Protein AF-A0A4U0WWE1-F1 (afdb_monomer_lite)

Sequence (75 aa):
MDVDEAKGEIYEEEHVHGVYEQIASHFSSTRYKPWPIIERFLRELPDGAIGLDVGCGNGKYLAVNPDIFIIASDR

Secondary structure (DSSP, 8-state):
--HHHHHHHHHHIIIIIHHHHHHHHHHHHHS-SPPHHHHHHHHTSPTT-EEEEET-TT-TTTTS-TTSEEEEE--

Organism: NCBI:txid329884

Structure (mmCIF, N/CA/C/O backbone):
data_AF-A0A4U0WWE1-F1
#
_entry.id   AF-A0A4U0WWE1-F1
#
loop_
_atom_site.group_PDB
_atom_site.id
_atom_site.type_symbol
_atom_site.label_atom_id
_atom_site.label_alt_id
_atom_site.label_comp_id
_atom_site.label_asym_id
_atom_site.label_entity_id
_atom_site.label_seq_id
_atom_site.pdbx_PDB_ins_code
_atom_site.Cartn_x
_atom_site.Cartn_y
_atom_site.Cartn_z
_atom_site.occupancy
_atom_site.B_iso_or_equiv
_atom_site.auth_seq_id
_atom_site.auth_comp_id
_atom_site.auth_asym_id
_atom_site.auth_atom_id
_atom_site.pdbx_PDB_model_num
ATOM 1 N N . MET A 1 1 ? 4.074 -14.167 -27.637 1.00 60.69 1 MET A N 1
ATOM 2 C CA . MET A 1 1 ? 4.164 -12.762 -27.209 1.00 60.69 1 MET A CA 1
ATOM 3 C C . MET A 1 1 ? 4.577 -11.946 -28.402 1.00 60.69 1 MET A C 1
ATOM 5 O O . MET A 1 1 ? 5.403 -12.422 -29.181 1.00 60.69 1 MET A O 1
ATOM 9 N N . ASP A 1 2 ? 3.935 -10.799 -28.576 1.00 82.94 2 ASP A N 1
ATOM 10 C CA . ASP A 1 2 ? 4.298 -9.847 -29.617 1.00 82.94 2 ASP A CA 1
ATOM 11 C C . ASP A 1 2 ? 5.713 -9.310 -29.331 1.00 82.94 2 ASP A C 1
ATOM 13 O O . ASP A 1 2 ? 6.111 -9.155 -28.175 1.00 82.94 2 ASP A O 1
ATOM 17 N N . VAL A 1 3 ? 6.515 -9.079 -30.370 1.00 81.31 3 VAL A N 1
ATOM 18 C CA . VAL A 1 3 ? 7.912 -8.642 -30.207 1.00 81.31 3 VAL A CA 1
ATOM 19 C C . VAL A 1 3 ? 7.969 -7.245 -29.591 1.00 81.31 3 VAL A C 1
ATOM 21 O O . VAL A 1 3 ? 8.907 -6.937 -28.855 1.00 81.31 3 VAL A O 1
ATOM 24 N N . ASP A 1 4 ? 6.972 -6.407 -29.862 1.00 85.38 4 ASP A N 1
ATOM 25 C CA . ASP A 1 4 ? 6.917 -5.061 -29.298 1.00 85.38 4 ASP A CA 1
ATOM 26 C C . ASP A 1 4 ? 6.411 -5.049 -27.846 1.00 85.38 4 ASP A C 1
ATOM 28 O O . ASP A 1 4 ? 6.852 -4.214 -27.060 1.00 85.38 4 ASP A O 1
ATOM 32 N N . GLU A 1 5 ? 5.594 -6.031 -27.454 1.00 87.12 5 GLU A N 1
ATOM 33 C CA . GLU A 1 5 ? 5.177 -6.246 -26.060 1.00 87.12 5 GLU A CA 1
ATOM 34 C C . GLU A 1 5 ? 6.373 -6.659 -25.190 1.00 87.12 5 GLU A C 1
ATOM 36 O O . GLU A 1 5 ? 6.652 -6.022 -24.177 1.00 87.12 5 GLU A O 1
ATOM 41 N N . ALA A 1 6 ? 7.177 -7.620 -25.658 1.00 89.06 6 ALA A N 1
ATOM 42 C CA . ALA A 1 6 ? 8.391 -8.045 -24.956 1.00 89.06 6 ALA A CA 1
ATOM 43 C C . ALA A 1 6 ? 9.433 -6.915 -24.821 1.00 89.06 6 ALA A C 1
ATOM 45 O O . ALA A 1 6 ? 10.124 -6.818 -23.808 1.00 89.06 6 ALA A O 1
ATOM 46 N N . LYS A 1 7 ? 9.555 -6.029 -25.821 1.00 93.62 7 LYS A N 1
ATOM 47 C CA . LYS A 1 7 ? 10.412 -4.834 -25.709 1.00 93.62 7 LYS A CA 1
ATOM 48 C C . LYS A 1 7 ? 9.888 -3.850 -24.665 1.00 93.62 7 LYS A C 1
ATOM 50 O O . LYS A 1 7 ? 10.697 -3.247 -23.964 1.00 93.62 7 LYS A O 1
ATOM 55 N N . GLY A 1 8 ? 8.568 -3.677 -24.583 1.00 94.56 8 GLY A N 1
ATOM 56 C CA . GLY A 1 8 ? 7.924 -2.830 -23.581 1.00 94.56 8 GLY A CA 1
ATOM 57 C C . GLY A 1 8 ? 8.194 -3.319 -22.160 1.00 94.56 8 GLY A C 1
ATOM 58 O O . GLY A 1 8 ? 8.636 -2.534 -21.328 1.00 94.56 8 GLY A O 1
ATOM 59 N N . GLU A 1 9 ? 8.026 -4.619 -21.916 1.00 94.38 9 GLU A N 1
ATOM 60 C CA . GLU A 1 9 ? 8.280 -5.235 -20.606 1.00 94.38 9 GLU A CA 1
ATOM 61 C C . GLU A 1 9 ? 9.738 -5.079 -20.158 1.00 94.38 9 GLU A C 1
ATOM 63 O O . GLU A 1 9 ? 9.996 -4.700 -19.019 1.00 94.38 9 GLU A O 1
ATOM 68 N N . ILE A 1 10 ? 10.702 -5.317 -21.056 1.00 95.88 10 ILE A N 1
ATOM 69 C CA . ILE A 1 10 ? 12.130 -5.134 -20.746 1.00 95.88 10 ILE A CA 1
ATOM 70 C C . ILE A 1 10 ? 12.419 -3.669 -20.407 1.00 95.88 10 ILE A C 1
ATOM 72 O O . ILE A 1 10 ? 13.124 -3.379 -19.441 1.00 95.88 10 ILE A O 1
ATOM 76 N N . TYR A 1 11 ? 11.857 -2.738 -21.181 1.00 96.38 11 TYR A N 1
ATOM 77 C CA . TYR A 1 11 ? 12.047 -1.313 -20.939 1.00 96.38 11 TYR A CA 1
ATOM 78 C C . TYR A 1 11 ? 11.467 -0.879 -19.584 1.00 96.38 11 TYR A C 1
ATOM 80 O O . TYR A 1 11 ? 12.116 -0.121 -18.860 1.00 96.38 11 TYR A O 1
ATOM 88 N N . GLU A 1 12 ? 10.279 -1.371 -19.220 1.00 96.31 12 GLU A N 1
ATOM 89 C CA . GLU A 1 12 ? 9.654 -1.117 -17.919 1.00 96.31 12 GLU A CA 1
ATOM 90 C C . GLU A 1 12 ? 10.457 -1.738 -16.767 1.00 96.31 12 GLU A C 1
ATOM 92 O O . GLU A 1 12 ? 10.696 -1.074 -15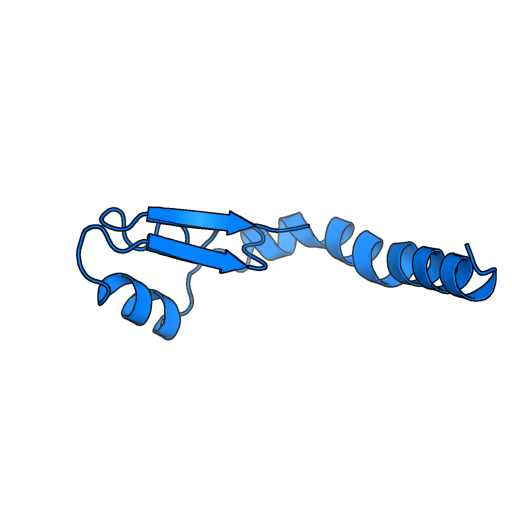.758 1.00 96.31 12 GLU A O 1
ATOM 97 N N . GLU A 1 13 ? 10.950 -2.967 -16.923 1.00 96.31 13 GLU A N 1
ATOM 98 C CA . GLU A 1 13 ? 11.766 -3.627 -15.903 1.00 96.31 13 GLU A CA 1
ATOM 99 C C . GLU A 1 13 ? 13.030 -2.817 -15.580 1.00 96.31 13 GLU A C 1
ATOM 101 O O . GLU A 1 13 ? 13.333 -2.568 -14.413 1.00 96.31 13 GLU A O 1
ATOM 106 N N . GLU A 1 14 ? 13.735 -2.329 -16.602 1.00 96.75 14 GLU A N 1
ATOM 107 C CA . GLU A 1 14 ? 14.969 -1.558 -16.424 1.00 96.75 14 GLU A CA 1
ATOM 108 C C . GLU A 1 14 ? 14.730 -0.168 -15.816 1.00 96.75 14 GLU A C 1
ATOM 110 O O . GLU A 1 14 ? 15.473 0.264 -14.930 1.00 96.75 14 GLU A O 1
ATOM 115 N N . HIS A 1 15 ? 13.705 0.550 -16.284 1.00 96.50 15 HIS A N 1
ATOM 116 C CA . HIS A 1 15 ? 13.537 1.976 -15.979 1.00 96.50 15 HIS A CA 1
ATOM 117 C C . HIS A 1 15 ? 12.504 2.259 -14.884 1.00 96.50 15 HIS A C 1
ATOM 119 O O . HIS A 1 15 ? 12.485 3.365 -14.340 1.00 96.50 15 HIS A O 1
ATOM 125 N N . VAL A 1 16 ? 11.660 1.283 -14.546 1.00 95.50 16 VAL A N 1
ATOM 126 C CA . VAL A 1 16 ? 10.626 1.400 -13.512 1.00 95.50 16 VAL A CA 1
ATOM 127 C C . VAL A 1 16 ? 10.948 0.460 -12.359 1.00 95.50 16 VAL A C 1
ATOM 129 O O . VAL A 1 16 ? 11.302 0.937 -11.280 1.00 95.50 16 VAL A O 1
ATOM 132 N N . HIS A 1 17 ? 10.890 -0.858 -12.567 1.00 94.56 17 HIS A N 1
ATOM 133 C CA . HIS A 1 17 ? 11.058 -1.821 -11.470 1.00 94.56 17 HIS A CA 1
ATOM 134 C C . HIS A 1 17 ? 12.460 -1.769 -10.863 1.00 94.56 17 HIS A C 1
ATOM 136 O O . HIS A 1 17 ? 12.590 -1.665 -9.644 1.00 94.56 17 HIS A O 1
ATOM 142 N N . GLY A 1 18 ? 13.503 -1.723 -11.697 1.00 96.19 18 GLY A N 1
ATOM 143 C CA . GLY A 1 18 ? 14.883 -1.591 -11.236 1.00 96.19 18 GLY A CA 1
ATOM 144 C C . GLY A 1 18 ? 15.118 -0.326 -10.406 1.00 96.19 18 GLY A C 1
ATOM 145 O O . GLY A 1 18 ? 15.834 -0.365 -9.405 1.00 96.19 18 GLY A O 1
ATOM 146 N N . VAL A 1 19 ? 14.476 0.791 -10.765 1.00 95.62 19 VAL A N 1
ATOM 147 C CA . VAL A 1 19 ? 14.561 2.043 -9.997 1.00 95.62 19 VAL A CA 1
ATOM 148 C C . VAL A 1 19 ? 13.819 1.920 -8.670 1.00 95.62 19 VAL A C 1
ATOM 150 O O . VAL A 1 19 ? 14.369 2.307 -7.637 1.00 95.62 19 VAL A O 1
ATOM 153 N N . TYR A 1 20 ? 12.598 1.373 -8.673 1.00 93.44 20 TYR A N 1
ATOM 154 C CA . TYR A 1 20 ? 11.831 1.143 -7.448 1.00 93.44 20 TYR A CA 1
ATOM 155 C C . TYR A 1 20 ? 12.596 0.258 -6.466 1.00 93.44 20 TYR A C 1
ATOM 157 O O . TYR A 1 20 ? 12.714 0.635 -5.301 1.00 93.44 20 TYR A O 1
ATOM 165 N N . GLU A 1 21 ? 13.179 -0.844 -6.936 1.00 93.12 21 GLU A N 1
ATOM 166 C CA . GLU A 1 21 ? 13.967 -1.760 -6.108 1.00 93.12 21 GLU A CA 1
ATOM 167 C C . GLU A 1 21 ? 15.162 -1.045 -5.461 1.00 93.12 21 GLU A C 1
ATOM 169 O O . GLU A 1 21 ? 15.382 -1.138 -4.252 1.00 93.12 21 GLU A O 1
ATOM 174 N N . GLN A 1 22 ? 15.888 -0.229 -6.233 1.00 95.88 22 GLN A N 1
ATOM 175 C CA . GLN A 1 22 ? 17.029 0.538 -5.722 1.00 95.88 22 GLN A CA 1
ATOM 176 C C . GLN A 1 22 ? 16.643 1.526 -4.612 1.00 95.88 22 GLN A C 1
ATOM 178 O O . GLN A 1 22 ? 17.419 1.736 -3.676 1.00 95.88 22 GLN A O 1
ATOM 183 N N . ILE A 1 23 ? 15.463 2.150 -4.696 1.00 93.88 23 ILE A N 1
ATOM 184 C CA . ILE A 1 23 ? 15.039 3.185 -3.740 1.00 93.88 23 ILE A CA 1
ATOM 185 C C . ILE A 1 23 ? 14.095 2.671 -2.644 1.00 93.88 23 ILE A C 1
ATOM 187 O O . ILE A 1 23 ? 13.826 3.417 -1.698 1.00 93.88 23 ILE A O 1
ATOM 191 N N . ALA A 1 24 ? 13.605 1.428 -2.725 1.00 91.81 24 ALA A N 1
ATOM 192 C CA . ALA A 1 24 ? 12.532 0.895 -1.878 1.00 91.81 24 ALA A CA 1
ATOM 193 C C . ALA A 1 24 ? 12.827 1.012 -0.374 1.00 91.81 24 ALA A C 1
ATOM 195 O O . ALA A 1 24 ? 11.981 1.465 0.406 1.00 91.81 24 ALA A O 1
ATOM 196 N N . SER A 1 25 ? 14.051 0.670 0.040 1.00 89.44 25 SER A N 1
ATOM 197 C CA . SER A 1 25 ? 14.480 0.747 1.444 1.00 89.44 25 SER A CA 1
ATOM 198 C C . SER A 1 25 ? 14.524 2.194 1.960 1.00 89.44 25 SER A C 1
ATOM 200 O O . SER A 1 25 ? 13.978 2.525 3.021 1.00 89.44 25 SER A O 1
ATOM 202 N N . HIS A 1 26 ? 15.105 3.107 1.177 1.00 91.81 26 HIS A N 1
ATOM 203 C CA . HIS A 1 26 ? 15.170 4.524 1.539 1.00 91.81 26 HIS A CA 1
ATOM 204 C C . HIS A 1 26 ? 13.780 5.177 1.560 1.00 91.81 26 HIS A C 1
ATOM 206 O O . HIS A 1 26 ? 13.448 5.938 2.471 1.00 91.81 26 HIS A O 1
ATOM 212 N N . PHE A 1 27 ? 12.928 4.846 0.593 1.00 88.81 27 PHE A N 1
ATOM 213 C CA . PHE A 1 27 ? 11.547 5.309 0.554 1.00 88.81 27 PHE A CA 1
ATOM 214 C C . PHE A 1 27 ? 10.763 4.835 1.782 1.00 88.81 27 PHE A C 1
ATOM 216 O O . PHE A 1 27 ? 10.108 5.638 2.450 1.00 88.81 27 PHE A O 1
ATOM 223 N N . SER A 1 28 ? 10.880 3.549 2.123 1.00 88.12 28 SER A N 1
ATOM 224 C CA . SER A 1 28 ? 10.193 2.957 3.274 1.00 88.12 28 SER A CA 1
ATOM 225 C C . SER A 1 28 ? 10.618 3.597 4.593 1.00 88.12 28 SER A C 1
ATOM 227 O O . SER A 1 28 ? 9.768 3.927 5.419 1.00 88.12 28 SER A O 1
ATOM 229 N N . SER A 1 29 ? 11.918 3.843 4.771 1.00 87.50 29 SER A N 1
ATOM 230 C CA . SER A 1 29 ? 12.457 4.474 5.983 1.00 87.50 29 SER A CA 1
ATOM 231 C C . SER A 1 29 ? 12.103 5.957 6.116 1.00 87.50 29 SER A C 1
ATOM 233 O O . SER A 1 29 ? 11.899 6.436 7.229 1.00 87.50 29 SER A O 1
ATOM 235 N N . THR A 1 30 ? 11.994 6.701 5.014 1.00 87.62 30 THR A N 1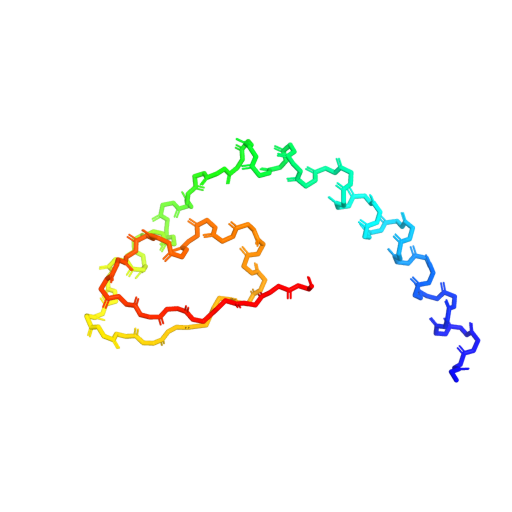
ATOM 236 C CA . THR A 1 30 ? 11.706 8.148 5.054 1.00 87.62 30 THR A CA 1
ATOM 237 C C . THR A 1 30 ? 10.215 8.478 5.025 1.00 87.62 30 THR A C 1
ATOM 239 O O . THR A 1 30 ? 9.818 9.548 5.490 1.00 87.62 30 THR A O 1
ATOM 242 N N . ARG A 1 31 ? 9.362 7.570 4.531 1.00 81.94 31 ARG A N 1
ATOM 243 C CA . ARG A 1 31 ? 7.908 7.782 4.384 1.00 81.94 31 ARG A CA 1
ATOM 244 C C . ARG A 1 31 ? 7.053 6.793 5.178 1.00 81.94 31 ARG A C 1
ATOM 246 O O . ARG A 1 31 ? 5.933 6.478 4.776 1.00 81.94 31 ARG A O 1
ATOM 253 N N . TYR A 1 32 ? 7.552 6.359 6.333 1.00 84.06 32 TYR A N 1
ATOM 254 C CA . TYR A 1 32 ? 6.867 5.404 7.211 1.00 84.06 32 TYR A CA 1
ATOM 255 C C . TYR A 1 32 ? 5.564 5.938 7.830 1.00 84.06 32 TYR A C 1
ATOM 257 O O . TYR A 1 32 ? 4.705 5.153 8.216 1.00 84.06 32 TYR A O 1
ATOM 265 N N . LYS A 1 33 ? 5.390 7.265 7.941 1.00 90.25 33 LYS A N 1
ATOM 266 C CA . LYS A 1 33 ? 4.196 7.841 8.577 1.00 90.25 33 LYS A CA 1
ATOM 267 C C . LYS A 1 33 ? 2.959 7.757 7.662 1.00 90.25 33 LYS A C 1
ATOM 269 O O . LYS A 1 33 ? 3.037 8.140 6.481 1.00 90.25 33 LYS A O 1
ATOM 274 N N . PRO A 1 34 ? 1.805 7.304 8.185 1.00 93.06 34 PRO A N 1
ATOM 275 C CA . PRO A 1 34 ? 0.520 7.448 7.511 1.00 93.06 34 PRO A CA 1
ATOM 276 C C . PRO A 1 34 ? 0.209 8.917 7.203 1.00 93.06 34 PRO A C 1
ATOM 278 O O . PRO A 1 34 ? 0.562 9.818 7.966 1.00 93.06 34 PRO A O 1
ATOM 281 N N . TRP A 1 35 ? -0.456 9.176 6.076 1.00 94.25 35 TRP A N 1
ATOM 282 C CA . TRP A 1 35 ? -0.988 10.512 5.807 1.00 94.25 35 TRP A CA 1
ATOM 283 C C . TRP A 1 35 ? -2.192 10.776 6.725 1.00 94.25 35 TRP A C 1
ATOM 285 O O . TRP A 1 35 ? -3.082 9.922 6.769 1.00 94.25 35 TRP A O 1
ATOM 295 N N . PRO A 1 36 ? -2.294 11.947 7.387 1.00 96.19 36 PRO A N 1
ATOM 296 C CA . PRO A 1 36 ? -3.342 12.202 8.383 1.00 96.19 36 PRO A CA 1
ATOM 297 C C . PRO A 1 36 ? -4.773 11.992 7.876 1.00 96.19 36 PRO A C 1
ATOM 299 O O . PRO A 1 36 ? -5.637 11.532 8.615 1.00 96.19 36 PRO A O 1
ATOM 302 N N . ILE A 1 37 ? -5.029 12.304 6.601 1.00 97.50 37 ILE A N 1
ATOM 303 C CA . ILE A 1 37 ? -6.351 12.128 5.991 1.00 97.50 37 ILE A CA 1
ATOM 304 C C . ILE A 1 37 ? -6.750 10.652 5.867 1.00 97.50 37 ILE A C 1
ATOM 306 O O . ILE A 1 37 ? -7.898 10.309 6.131 1.00 97.50 37 ILE A O 1
ATOM 310 N N . ILE A 1 38 ? -5.798 9.784 5.514 1.00 96.62 38 ILE A N 1
ATOM 311 C CA . ILE A 1 38 ? -6.029 8.342 5.381 1.00 96.62 38 ILE A CA 1
ATOM 312 C C . ILE A 1 38 ? -6.128 7.709 6.763 1.00 96.62 38 ILE A C 1
ATOM 314 O O . ILE A 1 38 ? -7.009 6.892 7.001 1.00 96.62 38 ILE A O 1
ATOM 318 N N . GLU A 1 39 ? -5.274 8.138 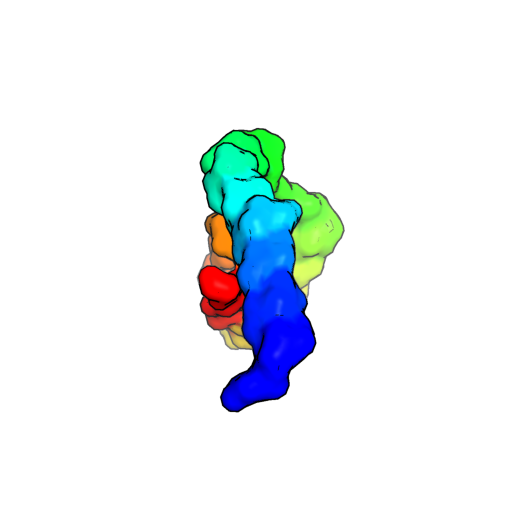7.696 1.00 96.94 39 GLU A N 1
ATOM 319 C CA . GLU A 1 39 ? -5.350 7.680 9.080 1.00 96.94 39 GLU A CA 1
ATOM 320 C C . GLU A 1 39 ? -6.720 7.973 9.697 1.00 96.94 39 GLU A C 1
ATOM 322 O O . GLU A 1 39 ? -7.335 7.076 10.271 1.00 96.94 39 GLU A O 1
ATOM 327 N N . ARG A 1 40 ? -7.232 9.199 9.533 1.00 98.19 40 ARG A N 1
ATOM 328 C CA . ARG A 1 40 ? -8.566 9.560 10.021 1.00 98.19 40 ARG A CA 1
ATOM 329 C C . ARG A 1 40 ? -9.651 8.693 9.387 1.00 98.19 40 ARG A C 1
ATOM 331 O O . ARG A 1 40 ? -10.469 8.146 10.112 1.00 98.19 40 ARG A O 1
ATOM 338 N N . PHE A 1 41 ? -9.625 8.538 8.063 1.00 98.19 41 PHE A N 1
ATOM 339 C CA . PHE A 1 41 ? -10.589 7.701 7.348 1.00 98.19 41 PHE A CA 1
ATOM 340 C C . PHE A 1 41 ? -10.624 6.266 7.895 1.00 98.19 41 PHE A C 1
ATOM 342 O O . PHE A 1 41 ? -11.695 5.762 8.211 1.00 98.19 41 PHE A O 1
ATOM 349 N N . LEU A 1 42 ? -9.460 5.630 8.069 1.00 98.19 42 LEU A N 1
ATOM 350 C CA . LEU A 1 42 ? -9.376 4.254 8.572 1.00 98.19 42 LEU A CA 1
ATOM 351 C C . LEU A 1 42 ? -9.865 4.122 10.018 1.00 98.19 42 LEU A C 1
ATOM 353 O O . LEU A 1 42 ? -10.458 3.105 10.366 1.00 98.19 42 LEU A O 1
ATOM 357 N N . ARG A 1 43 ? -9.636 5.139 10.858 1.00 97.75 43 ARG A N 1
ATOM 358 C CA . ARG A 1 43 ? -10.113 5.174 12.251 1.00 97.75 43 ARG A CA 1
ATOM 359 C C . ARG A 1 43 ? -11.617 5.418 12.383 1.00 97.75 43 ARG A C 1
ATOM 361 O O . ARG A 1 43 ? -12.175 5.116 13.427 1.00 97.75 43 ARG A O 1
ATOM 368 N N . GLU A 1 44 ? -12.258 5.980 11.363 1.00 98.19 44 GLU A N 1
ATOM 369 C CA . GLU A 1 44 ? -13.707 6.222 11.342 1.00 98.19 44 GLU A CA 1
ATOM 370 C C . GLU A 1 44 ? -14.503 5.005 10.838 1.00 98.19 44 GLU A C 1
ATOM 372 O O . GLU A 1 44 ? -15.733 5.000 10.917 1.00 98.19 44 GLU A O 1
ATOM 377 N N . LEU A 1 45 ? -13.825 3.972 10.323 1.00 98.38 45 LEU A N 1
ATOM 378 C CA . LEU A 1 45 ? -14.474 2.732 9.906 1.00 98.38 45 LEU A CA 1
ATOM 379 C C . LEU A 1 45 ? -15.009 1.958 11.124 1.00 98.38 45 LEU A C 1
ATOM 381 O O . LEU A 1 45 ? -14.340 1.914 12.155 1.00 98.38 45 LEU A O 1
ATOM 385 N N . PRO A 1 46 ? -16.195 1.332 11.010 1.00 98.31 46 PRO A N 1
ATOM 386 C CA . PRO A 1 46 ? -16.770 0.552 12.099 1.00 98.31 46 PRO A CA 1
ATOM 387 C C . PRO A 1 46 ? -15.973 -0.732 12.363 1.00 98.31 46 PRO A C 1
ATOM 389 O O . PRO A 1 46 ? -15.435 -1.336 11.431 1.00 98.31 46 PRO A O 1
ATOM 392 N N . ASP A 1 47 ? -15.973 -1.183 13.618 1.00 98.31 47 ASP A N 1
ATOM 393 C CA . ASP A 1 47 ? -15.368 -2.451 14.034 1.00 98.31 47 ASP A CA 1
ATOM 394 C C . ASP A 1 47 ? -15.854 -3.615 13.158 1.00 98.31 47 ASP A C 1
ATOM 396 O O . ASP A 1 47 ? -17.041 -3.751 12.843 1.00 98.31 47 ASP A O 1
ATOM 400 N N . GLY A 1 48 ? -14.920 -4.473 12.756 1.00 98.19 48 GLY A N 1
ATOM 401 C CA . GLY A 1 48 ? -15.177 -5.605 1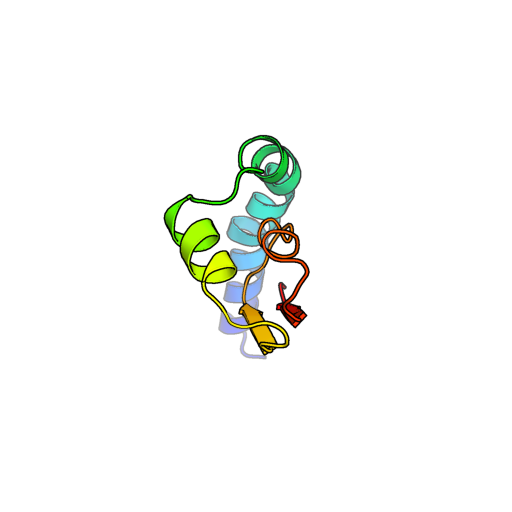1.872 1.00 98.19 48 GLY A CA 1
ATOM 402 C C . GLY A 1 48 ? -15.326 -5.244 10.392 1.00 98.19 48 GLY A C 1
ATOM 403 O O . GLY A 1 48 ? -15.621 -6.135 9.593 1.00 98.19 48 GLY A O 1
ATOM 404 N N . ALA A 1 49 ? -15.119 -3.983 9.990 1.00 98.44 49 ALA A N 1
ATOM 405 C CA . ALA A 1 49 ? -15.071 -3.627 8.573 1.00 98.44 49 ALA A CA 1
ATOM 406 C C . ALA A 1 49 ? -13.979 -4.421 7.834 1.00 98.44 49 ALA A C 1
ATOM 408 O O . ALA A 1 49 ? -12.893 -4.662 8.364 1.00 98.44 49 ALA A O 1
ATOM 409 N N . ILE A 1 50 ? -14.271 -4.799 6.586 1.00 98.19 50 ILE A N 1
ATOM 410 C CA . ILE A 1 50 ? -13.335 -5.498 5.700 1.00 98.19 50 ILE A CA 1
ATOM 411 C C . ILE A 1 50 ? -12.908 -4.542 4.590 1.00 98.19 50 ILE A C 1
ATOM 413 O O . ILE A 1 50 ? -13.753 -3.996 3.878 1.00 98.19 50 ILE A O 1
ATOM 417 N N . GLY A 1 51 ? -11.600 -4.344 4.449 1.00 97.25 51 GLY A N 1
ATOM 418 C CA . GLY A 1 51 ? -10.994 -3.456 3.460 1.00 97.25 51 GLY A CA 1
ATOM 419 C C . GLY A 1 51 ? -10.027 -4.175 2.523 1.00 97.25 51 GLY A C 1
ATOM 420 O O . GLY A 1 51 ? -9.525 -5.257 2.829 1.00 97.25 51 GLY A O 1
ATOM 421 N N . LEU A 1 52 ? -9.746 -3.534 1.388 1.00 97.69 52 LEU A N 1
ATOM 422 C CA . LEU A 1 52 ? -8.713 -3.939 0.439 1.00 97.69 52 LEU A CA 1
ATOM 423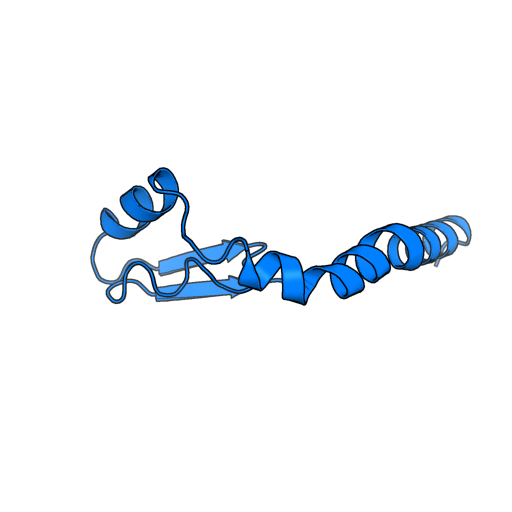 C C . LEU A 1 52 ? -7.763 -2.758 0.201 1.00 97.69 52 LEU A C 1
ATOM 425 O O . LEU A 1 52 ? -8.203 -1.709 -0.268 1.00 97.69 52 LEU A O 1
ATOM 429 N N . ASP A 1 53 ? -6.481 -2.938 0.515 1.00 97.50 53 ASP A N 1
ATOM 430 C CA . ASP A 1 53 ? -5.407 -1.984 0.216 1.00 97.50 53 ASP A CA 1
ATOM 431 C C . ASP A 1 53 ? -4.650 -2.458 -1.038 1.00 97.50 53 ASP A C 1
ATOM 433 O O . ASP A 1 53 ? -3.868 -3.411 -0.979 1.00 97.50 53 ASP A O 1
ATOM 437 N N . VAL A 1 54 ? -4.958 -1.852 -2.192 1.00 97.25 54 VAL A N 1
ATOM 438 C CA . VAL A 1 54 ? -4.359 -2.186 -3.497 1.00 97.25 54 VAL A CA 1
ATOM 439 C C . VAL A 1 54 ? -3.189 -1.250 -3.771 1.00 97.25 54 VAL A C 1
ATOM 441 O O . VAL A 1 54 ? -3.377 -0.037 -3.858 1.00 97.25 54 VAL A O 1
ATOM 444 N N . GLY A 1 55 ? -2.000 -1.816 -3.963 1.00 94.56 55 GLY A N 1
ATOM 445 C CA . GLY A 1 55 ? -0.762 -1.041 -3.996 1.00 94.56 55 GLY A CA 1
ATOM 446 C C . GLY A 1 55 ? -0.303 -0.683 -2.583 1.00 94.56 55 GLY A C 1
ATOM 447 O O . GLY A 1 55 ? 0.058 0.466 -2.313 1.00 94.56 55 GLY A O 1
ATOM 448 N N . CYS A 1 56 ? -0.390 -1.645 -1.655 1.00 94.50 56 CYS A N 1
ATOM 449 C CA . CYS A 1 56 ? -0.117 -1.406 -0.239 1.00 94.50 56 CYS A CA 1
ATOM 450 C C . CYS A 1 56 ? 1.359 -1.078 0.046 1.00 94.50 56 CYS A C 1
ATOM 452 O O . CYS A 1 56 ? 1.685 -0.570 1.125 1.00 94.50 56 CYS A O 1
ATOM 454 N N . GLY A 1 57 ? 2.265 -1.364 -0.894 1.00 93.25 57 GLY A N 1
ATOM 455 C CA . GLY A 1 57 ? 3.704 -1.185 -0.773 1.00 93.25 57 GLY A CA 1
ATOM 456 C C . GLY A 1 57 ? 4.233 -1.823 0.508 1.00 93.25 57 GLY A C 1
ATOM 457 O O . GLY A 1 57 ? 4.054 -3.009 0.763 1.00 93.25 57 GLY A O 1
ATOM 458 N N . ASN A 1 58 ? 4.833 -1.007 1.375 1.00 92.56 58 ASN A N 1
ATOM 459 C CA . ASN A 1 58 ? 5.363 -1.459 2.664 1.00 92.56 58 ASN A CA 1
ATOM 460 C C . ASN A 1 58 ? 4.304 -1.665 3.767 1.00 92.56 58 ASN A C 1
ATOM 462 O O . ASN A 1 58 ? 4.664 -1.880 4.924 1.00 92.56 58 ASN A O 1
ATOM 466 N N . GLY A 1 59 ? 3.015 -1.544 3.445 1.00 93.69 59 GLY A N 1
ATOM 467 C CA . GLY A 1 59 ? 1.917 -1.812 4.368 1.00 93.69 59 GLY A CA 1
ATOM 468 C C . GLY A 1 59 ? 1.725 -0.756 5.457 1.00 93.69 59 GLY A C 1
ATOM 469 O O . GLY A 1 59 ? 1.152 -1.061 6.503 1.00 93.69 59 GLY A O 1
ATOM 470 N N . LYS A 1 60 ? 2.174 0.494 5.253 1.00 93.44 60 LYS A N 1
ATOM 471 C CA . LYS A 1 60 ? 2.140 1.530 6.308 1.00 93.44 60 LYS A CA 1
ATOM 472 C C . LYS A 1 60 ? 0.753 1.827 6.897 1.00 93.44 60 LYS A C 1
ATOM 474 O O . LYS A 1 60 ? 0.675 2.422 7.969 1.00 93.44 60 LYS A O 1
ATOM 479 N N . TYR A 1 61 ? -0.328 1.459 6.209 1.00 96.00 61 TYR A N 1
ATOM 480 C CA . TYR A 1 61 ? -1.701 1.672 6.675 1.00 96.00 61 TYR A CA 1
ATOM 481 C C . TYR A 1 61 ? -2.315 0.471 7.399 1.00 96.00 61 TYR A C 1
ATOM 483 O O . TYR A 1 61 ? -3.298 0.647 8.115 1.00 96.00 61 TYR A O 1
ATOM 491 N N . LEU A 1 62 ? -1.732 -0.724 7.269 1.00 95.31 62 LEU A N 1
ATOM 492 C CA . LEU A 1 62 ? -2.338 -1.974 7.743 1.00 95.31 62 LEU A CA 1
ATOM 493 C C . LEU A 1 62 ? -2.502 -2.030 9.266 1.00 95.31 62 LEU A C 1
ATOM 495 O O . LEU A 1 62 ? -3.391 -2.706 9.766 1.00 95.31 62 LEU A O 1
ATOM 499 N N . ALA A 1 63 ? -1.666 -1.297 10.001 1.00 93.88 63 ALA A N 1
ATOM 500 C CA . ALA A 1 63 ? -1.689 -1.250 11.462 1.00 93.88 63 ALA A CA 1
ATOM 501 C C . ALA A 1 63 ? -2.401 -0.007 12.035 1.00 93.88 63 ALA A C 1
ATOM 503 O O . ALA A 1 63 ? -2.330 0.237 13.238 1.00 93.88 63 ALA A O 1
ATOM 504 N N . VAL A 1 64 ? -3.043 0.820 11.199 1.00 97.12 64 VAL A N 1
ATOM 505 C CA . VAL A 1 64 ? -3.647 2.090 11.648 1.00 97.12 64 VAL A CA 1
ATOM 506 C C . VAL A 1 64 ? -4.857 1.871 12.557 1.00 97.12 64 VAL A C 1
ATOM 508 O O . VAL A 1 64 ? -4.999 2.569 13.566 1.00 97.12 64 VAL A O 1
ATOM 511 N N . ASN A 1 65 ? -5.724 0.927 12.193 1.00 97.94 65 ASN A N 1
ATOM 512 C CA . ASN A 1 65 ? -6.910 0.567 12.957 1.00 97.94 65 ASN A CA 1
ATOM 513 C C . ASN A 1 65 ? -6.903 -0.959 13.187 1.00 97.94 65 ASN A C 1
ATOM 515 O O . ASN A 1 65 ? -7.050 -1.700 12.216 1.00 97.94 65 ASN A O 1
ATOM 519 N N . PRO A 1 66 ? -6.682 -1.437 14.426 1.00 97.00 66 PRO A N 1
ATOM 520 C CA . PRO A 1 66 ? -6.620 -2.866 14.730 1.00 97.00 66 PRO A CA 1
ATOM 521 C C . PRO A 1 66 ? -7.995 -3.551 14.747 1.00 97.00 66 PRO A C 1
ATOM 523 O O . PRO A 1 66 ? -8.048 -4.779 14.768 1.00 97.00 66 PRO A O 1
ATOM 526 N N . ASP A 1 67 ? -9.088 -2.782 14.729 1.00 98.38 67 ASP A N 1
ATOM 527 C CA . ASP A 1 67 ? -10.458 -3.294 14.841 1.00 98.38 67 ASP A CA 1
ATOM 528 C C . ASP A 1 67 ? -11.085 -3.617 13.472 1.00 98.38 67 ASP A C 1
ATOM 530 O O . ASP A 1 67 ? -12.220 -4.086 13.393 1.00 98.38 67 ASP A O 1
ATOM 534 N N . ILE A 1 68 ? -10.344 -3.406 12.378 1.00 98.12 68 ILE A N 1
ATOM 535 C CA . ILE A 1 68 ? -10.757 -3.726 11.005 1.00 98.12 68 ILE A CA 1
ATOM 536 C C . ILE A 1 68 ? -9.838 -4.782 10.388 1.00 98.12 68 ILE A C 1
ATOM 538 O O . ILE A 1 68 ? -8.683 -4.943 10.778 1.00 98.12 68 ILE A O 1
ATOM 542 N N . PHE A 1 69 ? -10.344 -5.495 9.385 1.00 98.12 69 PHE A N 1
ATOM 543 C CA . PHE A 1 69 ? -9.584 -6.505 8.658 1.00 98.12 69 PHE A CA 1
ATOM 544 C C . PHE A 1 69 ? -9.243 -6.006 7.255 1.00 98.12 69 PHE A C 1
ATOM 546 O O . PHE A 1 69 ? -10.127 -5.830 6.417 1.00 98.12 69 PHE A O 1
ATOM 553 N N . ILE A 1 70 ? -7.959 -5.785 6.981 1.00 98.06 70 ILE A N 1
ATOM 554 C CA . ILE A 1 70 ? -7.492 -5.350 5.662 1.00 98.06 70 ILE A CA 1
ATOM 555 C C . ILE A 1 70 ? -6.786 -6.508 4.963 1.00 98.06 70 ILE A C 1
ATOM 557 O O . ILE A 1 70 ? -5.829 -7.077 5.485 1.00 98.06 70 ILE A O 1
ATOM 561 N N . ILE A 1 71 ? -7.235 -6.810 3.747 1.00 98.06 71 ILE A N 1
ATOM 562 C CA . ILE A 1 71 ? -6.480 -7.606 2.781 1.00 98.06 71 ILE A CA 1
ATOM 563 C C . ILE A 1 71 ? -5.586 -6.637 2.012 1.00 98.06 71 ILE A C 1
ATOM 565 O O . ILE A 1 71 ? -6.056 -5.610 1.529 1.00 98.06 71 ILE A O 1
ATOM 569 N N . ALA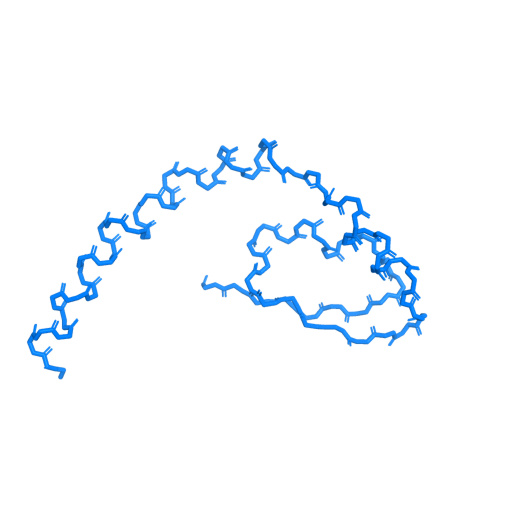 A 1 72 ? -4.301 -6.946 1.906 1.00 97.44 72 ALA A N 1
ATOM 570 C CA . ALA A 1 72 ? -3.323 -6.082 1.261 1.00 97.44 72 ALA A CA 1
ATOM 571 C C . ALA A 1 72 ? -2.727 -6.790 0.046 1.00 97.44 72 ALA A C 1
ATOM 573 O O . ALA A 1 72 ? -2.434 -7.985 0.115 1.00 97.44 72 ALA A O 1
ATOM 574 N N . SER A 1 73 ? -2.555 -6.060 -1.052 1.00 97.12 73 SER A N 1
ATOM 575 C CA . SER A 1 73 ? -1.902 -6.564 -2.257 1.00 97.12 73 SER A CA 1
ATOM 576 C C . SER A 1 73 ? -0.936 -5.522 -2.795 1.00 97.12 73 SER A C 1
ATOM 578 O O . SER A 1 73 ? -1.288 -4.352 -2.940 1.00 97.12 73 SER A O 1
ATOM 580 N N . ASP A 1 74 ? 0.250 -5.982 -3.165 1.00 94.50 74 ASP A N 1
ATOM 581 C CA . ASP A 1 74 ? 1.212 -5.254 -3.987 1.00 94.50 74 ASP A CA 1
ATOM 582 C C . ASP A 1 74 ? 1.769 -6.205 -5.061 1.00 94.50 74 ASP A C 1
ATOM 584 O O . ASP A 1 74 ? 1.315 -7.354 -5.125 1.00 94.50 74 ASP A O 1
ATOM 588 N N . ARG A 1 75 ? 2.662 -5.724 -5.933 1.00 86.44 75 ARG A N 1
ATOM 589 C CA . ARG A 1 75 ? 3.230 -6.520 -7.035 1.00 86.44 75 ARG A CA 1
ATOM 590 C C . ARG A 1 75 ? 4.222 -7.570 -6.535 1.00 86.44 75 ARG A C 1
ATOM 592 O O . ARG A 1 75 ? 4.993 -7.262 -5.602 1.00 86.44 75 ARG A O 1
#

Foldseek 3Di:
DDPVVVVVVVVCCVPPVVVCVVCLVVCCVVVLADDPVLLVVVQPDDFAAEEEAEQCRVVSPVPSDPRYHYDYDDD

Radius of gyration: 16.74 Å; chains: 1; bounding box: 34×25×45 Å

pLDDT: mean 93.82, std 5.78, range [60.69, 98.44]

InterPro domains:
  IPR029063 S-adenosyl-L-methionine-dependent methyltransferase superfamily [G3DSA:3.40.50.150] (27-75)
  IPR029063 S-adenosyl-L-methionine-dependent methyltransferase superfamily [SSF53335] (11-74)
  IPR051422 AlkB Family tRNA Methyltransferase/Dioxygenase [PTHR13069] (11-75)